Protein AF-A0A0X8DA43-F1 (afdb_monomer_lite)

Sequence (130 aa):
MEVRLPYKIVRLETQPTYCTQGNTQLDFRLTLDGWVEGLLFYWVPDGTPPSEALEEETLYLERPFAGPEVRGFLTVSPEGRVLGAGTQGIEVRPDRRLWVRGVRGGVLGPYVGAVNVVRPDSTSFCDPSW

pLDDT: mean 82.34, std 15.02, range [30.55, 96.06]

Secondary structure (DSSP, 8-state):
-----SEEEEEEEE-SEEESSS-EEEEEEEEEEEEESEEEEEEEETTS-TTS--GGGEEEE-S-EESSEEEEEEEE-TTS-B-TTTT------SSEEEEEEEEETTEE---EEBSSPBEEE-STT-----

Foldseek 3Di:
DDDPDQKDFDAKAWPQEAELVFKAFTKMKIAMGAKFQWKKKFKAAVVDDSVPGDPLRIAIGGHMDGDRMDIGTFIAGSQRWRCYPDGRIHDHHFFIKMWMWGHHPNDTHDIHIHPHTYGYDHDPCRHDDD

Radius of gyration: 14.26 Å; chains: 1; bounding box: 29×24×51 Å

Organism: NCBI:txid456163

Structure (mmCIF, N/CA/C/O backbone):
data_AF-A0A0X8DA43-F1
#
_entry.id   AF-A0A0X8DA43-F1
#
loop_
_atom_site.group_PDB
_atom_site.id
_atom_site.type_symbol
_atom_site.label_atom_id
_atom_site.label_alt_id
_atom_site.label_comp_id
_atom_site.label_asym_id
_atom_site.label_entity_id
_atom_site.label_seq_id
_atom_site.pdbx_PDB_ins_code
_atom_site.Cartn_x
_atom_site.Cartn_y
_atom_site.Cartn_z
_atom_site.occupancy
_atom_site.B_iso_or_equiv
_atom_site.auth_seq_id
_atom_site.auth_comp_id
_atom_site.auth_asym_id
_atom_site.auth_atom_id
_atom_site.pdbx_PDB_model_num
ATOM 1 N N . MET A 1 1 ? -2.891 -0.516 -27.102 1.00 42.81 1 MET A N 1
ATOM 2 C CA . MET A 1 1 ? -1.525 -1.075 -27.187 1.00 42.81 1 MET A CA 1
ATOM 3 C C . MET A 1 1 ? -1.097 -1.410 -25.772 1.00 42.81 1 MET A C 1
ATOM 5 O O . MET A 1 1 ? -1.150 -0.517 -24.939 1.00 42.81 1 MET A O 1
ATOM 9 N N . GLU A 1 2 ? -0.767 -2.665 -25.468 1.00 51.53 2 GLU A N 1
ATOM 10 C CA . GLU A 1 2 ? -0.303 -3.027 -24.122 1.00 51.53 2 GLU A CA 1
ATOM 11 C C . GLU A 1 2 ? 1.130 -2.535 -23.907 1.00 51.53 2 GLU A C 1
ATOM 13 O O . GLU A 1 2 ? 2.032 -2.880 -24.673 1.00 51.53 2 GLU A O 1
ATOM 18 N N . VAL A 1 3 ? 1.356 -1.751 -22.852 1.00 60.94 3 VAL A N 1
ATOM 19 C CA . VAL A 1 3 ? 2.711 -1.395 -22.421 1.00 60.94 3 VAL A CA 1
ATOM 20 C C . VAL A 1 3 ? 3.284 -2.589 -21.662 1.00 60.94 3 VAL A C 1
ATOM 22 O O . VAL A 1 3 ? 2.983 -2.797 -20.488 1.00 60.94 3 VAL A O 1
ATOM 25 N N . ARG A 1 4 ? 4.109 -3.398 -22.338 1.00 70.00 4 ARG A N 1
ATOM 26 C CA . ARG A 1 4 ? 4.882 -4.465 -21.687 1.00 70.00 4 ARG A CA 1
ATOM 27 C C . ARG A 1 4 ? 5.953 -3.844 -20.796 1.00 70.00 4 ARG A C 1
ATOM 29 O O . ARG A 1 4 ? 7.022 -3.466 -21.269 1.00 70.00 4 ARG A O 1
ATOM 36 N N . LEU A 1 5 ? 5.647 -3.732 -19.509 1.00 80.56 5 LEU A N 1
ATOM 37 C CA . LEU A 1 5 ? 6.585 -3.228 -18.516 1.00 80.56 5 LEU A CA 1
ATOM 38 C C . LEU A 1 5 ? 7.714 -4.247 -18.269 1.00 80.56 5 LEU A C 1
ATOM 40 O O . LEU A 1 5 ? 7.446 -5.445 -18.185 1.00 80.56 5 LEU A O 1
ATOM 44 N N . PRO A 1 6 ? 8.974 -3.799 -18.117 1.00 86.81 6 PRO A N 1
ATOM 45 C CA . PRO A 1 6 ? 10.136 -4.660 -17.863 1.00 86.81 6 PRO A CA 1
ATOM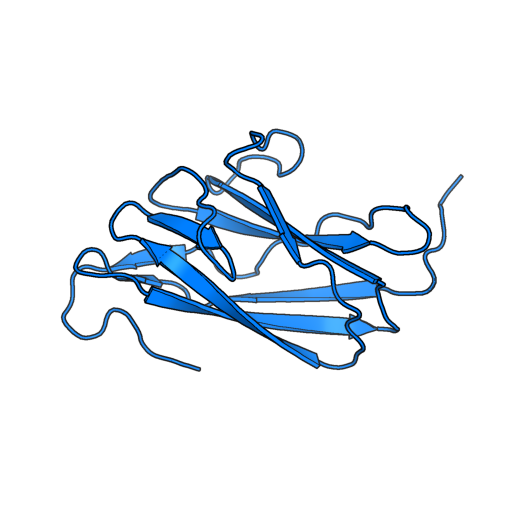 46 C C . PRO A 1 6 ? 10.248 -5.109 -16.389 1.00 86.81 6 PRO A C 1
ATOM 48 O O . PRO A 1 6 ? 11.352 -5.238 -15.851 1.00 86.81 6 PRO A O 1
ATOM 51 N N . TYR A 1 7 ? 9.106 -5.267 -15.720 1.00 91.81 7 TYR A N 1
ATOM 52 C CA . TYR A 1 7 ? 8.941 -5.758 -14.354 1.00 91.81 7 TYR A CA 1
ATOM 53 C C . TYR A 1 7 ? 7.496 -6.249 -14.170 1.00 91.81 7 TYR A C 1
ATOM 55 O O . TYR A 1 7 ? 6.596 -5.836 -14.907 1.00 91.81 7 TYR A O 1
ATOM 63 N N . LYS A 1 8 ? 7.249 -7.078 -13.154 1.00 93.38 8 LYS A N 1
ATOM 64 C CA . LYS A 1 8 ? 5.897 -7.485 -12.755 1.00 93.38 8 LYS A CA 1
ATOM 65 C C . LYS A 1 8 ? 5.805 -7.624 -11.242 1.00 93.38 8 LYS A C 1
ATOM 67 O O . LYS A 1 8 ? 6.469 -8.469 -10.655 1.00 93.38 8 LYS A O 1
ATOM 72 N N . ILE A 1 9 ? 4.918 -6.857 -10.613 1.00 93.44 9 ILE A N 1
ATOM 73 C CA . ILE A 1 9 ? 4.467 -7.181 -9.257 1.00 93.44 9 ILE A CA 1
ATOM 74 C C . ILE A 1 9 ? 3.524 -8.385 -9.377 1.00 93.44 9 ILE A C 1
ATOM 76 O O . ILE A 1 9 ? 2.546 -8.345 -10.122 1.00 93.44 9 ILE A O 1
ATOM 80 N N . VAL A 1 10 ? 3.860 -9.479 -8.697 1.00 93.38 10 VAL A N 1
ATOM 81 C CA . VAL A 1 10 ? 3.133 -10.756 -8.766 1.00 93.38 10 VAL A CA 1
ATOM 82 C C . VAL A 1 10 ? 2.140 -10.888 -7.613 1.00 93.38 10 VAL A C 1
ATOM 84 O O . VAL A 1 10 ? 1.071 -11.467 -7.794 1.00 93.38 10 VAL A O 1
ATOM 87 N N . ARG A 1 11 ? 2.495 -10.372 -6.430 1.00 93.62 11 ARG A N 1
ATOM 88 C CA . ARG A 1 11 ? 1.739 -10.547 -5.184 1.00 93.62 11 ARG A CA 1
ATOM 89 C C . ARG A 1 11 ? 2.126 -9.476 -4.164 1.00 93.62 11 ARG A C 1
ATOM 91 O O . ARG A 1 11 ? 3.292 -9.093 -4.102 1.00 93.62 11 ARG A O 1
ATOM 98 N N . LEU A 1 12 ? 1.156 -9.046 -3.361 1.00 92.75 12 LEU A N 1
ATOM 99 C CA . LEU A 1 12 ? 1.342 -8.230 -2.162 1.00 92.75 12 LEU A CA 1
ATOM 100 C C . LEU A 1 12 ? 0.650 -8.934 -0.985 1.00 92.75 12 LEU A C 1
ATOM 102 O O . LEU A 1 12 ? -0.456 -9.458 -1.126 1.00 92.75 12 LEU A O 1
ATOM 106 N N . GLU A 1 13 ? 1.295 -8.940 0.171 1.00 90.62 13 GLU A N 1
ATOM 107 C CA . GLU A 1 13 ? 0.763 -9.400 1.455 1.00 90.62 13 GLU A CA 1
ATOM 108 C C . GLU A 1 13 ? 1.045 -8.344 2.522 1.00 90.62 13 GLU A C 1
ATOM 110 O O . GLU A 1 13 ? 2.050 -7.636 2.432 1.00 90.62 13 GLU A O 1
ATOM 115 N N . THR A 1 14 ? 0.187 -8.277 3.537 1.00 87.62 14 THR A N 1
ATOM 116 C CA . THR A 1 14 ? 0.371 -7.444 4.734 1.00 87.62 14 THR A CA 1
ATOM 117 C C . THR A 1 14 ? -0.104 -8.198 5.968 1.00 87.62 14 THR A C 1
ATOM 119 O O . THR A 1 14 ? -0.904 -9.131 5.843 1.00 87.62 14 THR A O 1
ATOM 122 N N . GLN A 1 15 ? 0.282 -7.744 7.161 1.00 84.19 15 GLN A N 1
ATOM 123 C CA . GLN A 1 15 ? -0.419 -8.132 8.391 1.00 84.19 15 GLN A CA 1
ATOM 124 C C . GLN A 1 15 ? -1.954 -7.936 8.233 1.00 84.19 15 GLN A C 1
ATOM 126 O O . GLN A 1 15 ? -2.394 -7.039 7.502 1.00 84.19 15 GLN A O 1
ATOM 131 N N . PRO A 1 16 ? -2.796 -8.772 8.873 1.00 86.38 16 PRO A N 1
ATOM 132 C CA . PRO A 1 16 ? -4.258 -8.669 8.798 1.00 86.38 16 PRO A CA 1
ATOM 133 C C . PRO A 1 16 ? -4.855 -7.627 9.761 1.00 86.38 16 PRO A C 1
ATOM 135 O O . PRO A 1 16 ? -6.064 -7.395 9.738 1.00 86.38 16 PRO A O 1
ATOM 138 N N . THR A 1 17 ? -4.039 -7.030 10.631 1.00 87.12 17 THR A N 1
ATOM 139 C CA . THR A 1 17 ? -4.470 -6.186 11.752 1.00 87.12 17 THR A CA 1
ATOM 140 C C . THR A 1 17 ? -3.587 -4.950 11.916 1.00 87.12 17 THR A C 1
ATOM 142 O O . THR A 1 17 ? -2.462 -4.927 11.427 1.00 87.12 17 THR A O 1
ATOM 145 N N . TYR A 1 18 ? -4.097 -3.936 12.616 1.00 86.44 18 TYR A N 1
ATOM 146 C CA . TYR A 1 18 ? -3.320 -2.826 13.174 1.00 86.44 18 TYR A CA 1
ATOM 147 C C . TYR A 1 18 ? -3.870 -2.438 14.556 1.00 86.44 18 TYR A C 1
ATOM 149 O O . TYR A 1 18 ? -5.065 -2.592 14.815 1.00 86.44 18 TYR A O 1
ATOM 157 N N . CYS A 1 19 ? -3.025 -1.915 15.443 1.00 87.56 19 CYS A N 1
ATOM 158 C CA . CYS A 1 19 ? -3.414 -1.510 16.791 1.00 87.56 19 CYS A CA 1
ATOM 159 C C . CYS A 1 19 ? -4.345 -0.295 16.821 1.00 87.56 19 CYS A C 1
ATOM 161 O O . CYS A 1 19 ? -4.035 0.747 16.257 1.00 87.56 19 CYS A O 1
ATOM 163 N N . THR A 1 20 ? -5.410 -0.358 17.626 1.00 87.06 20 THR A N 1
ATOM 164 C CA . THR A 1 20 ? -6.206 0.826 18.013 1.00 87.06 20 THR A CA 1
ATOM 165 C C . THR A 1 20 ? -5.696 1.515 19.287 1.00 87.06 20 THR A C 1
ATOM 167 O O . THR A 1 20 ? -6.360 2.414 19.798 1.00 87.06 20 THR A O 1
ATOM 170 N N . GLN A 1 21 ? -4.571 1.067 19.857 1.00 85.44 21 GLN A N 1
ATOM 171 C CA . GLN A 1 21 ? -3.993 1.606 21.103 1.00 85.44 21 GLN A CA 1
ATOM 172 C C . GLN A 1 21 ? -2.699 2.416 20.894 1.00 85.44 21 GLN A C 1
ATOM 174 O O . GLN A 1 21 ? -2.252 3.115 21.800 1.00 85.44 21 GLN A O 1
ATOM 179 N N . GLY A 1 22 ? -2.089 2.329 19.712 1.00 82.69 22 GLY A N 1
ATOM 180 C CA . GLY A 1 22 ? -0.831 2.984 19.358 1.00 82.69 22 GLY A CA 1
ATOM 181 C C . GLY A 1 22 ? -0.539 2.807 17.869 1.00 82.69 22 GLY A C 1
ATOM 182 O O . GLY A 1 22 ? -1.316 2.164 17.168 1.00 82.69 22 GLY A O 1
ATOM 183 N N . ASN A 1 23 ? 0.564 3.376 17.382 1.00 84.56 23 ASN A N 1
ATOM 184 C CA . ASN A 1 23 ? 0.973 3.161 15.994 1.00 84.56 23 ASN A CA 1
ATOM 185 C C . ASN A 1 23 ? 1.494 1.726 15.801 1.00 84.56 23 ASN A C 1
ATOM 187 O O . ASN A 1 23 ? 2.299 1.270 16.610 1.00 84.56 23 ASN A O 1
ATOM 191 N N . THR A 1 24 ? 1.108 1.077 14.703 1.00 83.25 24 THR A N 1
ATOM 192 C CA . THR A 1 24 ? 1.607 -0.239 14.269 1.00 83.25 24 THR A CA 1
ATOM 193 C C . THR A 1 24 ? 2.613 -0.105 13.131 1.00 83.25 24 THR A C 1
ATOM 195 O O . THR A 1 24 ? 2.456 0.758 12.262 1.00 83.25 24 THR A O 1
ATOM 198 N N . GLN A 1 25 ? 3.621 -0.977 13.090 1.00 84.06 25 GLN A N 1
ATOM 199 C CA . GLN A 1 25 ? 4.426 -1.188 11.884 1.00 84.06 25 GLN A CA 1
ATOM 200 C C . GLN A 1 25 ? 3.761 -2.263 11.020 1.00 84.06 25 GLN A C 1
ATOM 202 O O . GLN A 1 25 ? 4.002 -3.449 11.196 1.00 84.06 25 GLN A O 1
ATOM 207 N N . LEU A 1 26 ? 2.909 -1.842 10.077 1.00 84.69 26 LEU A N 1
ATOM 208 C CA . LEU A 1 26 ? 2.211 -2.750 9.170 1.00 84.69 26 LEU A CA 1
ATOM 209 C C . LEU A 1 26 ? 3.211 -3.346 8.173 1.00 84.69 26 LEU A C 1
ATOM 211 O O . LEU A 1 26 ? 3.460 -2.762 7.113 1.00 84.69 26 LEU A O 1
ATOM 215 N N . ASP A 1 27 ? 3.787 -4.497 8.517 1.00 84.38 27 ASP A N 1
ATOM 216 C CA . ASP A 1 27 ? 4.696 -5.228 7.636 1.00 84.38 27 ASP A CA 1
ATOM 217 C C . ASP A 1 27 ? 4.011 -5.580 6.312 1.00 84.38 27 ASP A C 1
ATOM 219 O O . ASP A 1 27 ? 2.859 -6.029 6.275 1.00 84.38 27 ASP A O 1
ATOM 223 N N . PHE A 1 28 ? 4.756 -5.424 5.217 1.00 86.12 28 PHE A N 1
ATOM 224 C CA . PHE A 1 28 ? 4.364 -5.858 3.885 1.00 86.12 28 PHE A CA 1
ATOM 225 C C . PHE A 1 28 ? 5.433 -6.739 3.231 1.00 86.12 28 PHE A C 1
ATOM 227 O O . PHE A 1 28 ? 6.643 -6.535 3.376 1.00 86.12 28 PHE A O 1
ATOM 234 N N . ARG A 1 29 ? 4.964 -7.695 2.426 1.00 88.38 29 ARG A N 1
ATOM 235 C CA . ARG A 1 29 ? 5.785 -8.540 1.553 1.00 88.38 29 ARG A CA 1
ATOM 236 C C . ARG A 1 29 ? 5.288 -8.432 0.118 1.00 88.38 29 ARG A C 1
ATOM 238 O O . ARG A 1 29 ? 4.123 -8.690 -0.172 1.00 88.38 29 ARG A O 1
ATOM 245 N N . LEU A 1 30 ? 6.195 -8.087 -0.787 1.00 88.69 30 LEU A N 1
ATOM 246 C CA . LEU A 1 30 ? 5.935 -7.866 -2.203 1.00 88.69 30 LEU A CA 1
ATOM 247 C C . LEU A 1 30 ? 6.760 -8.849 -3.042 1.00 88.69 30 LEU A C 1
ATOM 249 O O . LEU A 1 30 ? 7.989 -8.815 -3.008 1.00 88.69 30 LEU A O 1
ATOM 253 N N . THR A 1 31 ? 6.101 -9.696 -3.833 1.00 94.19 31 THR A N 1
ATOM 254 C CA . THR A 1 31 ? 6.780 -10.513 -4.850 1.00 94.19 31 THR A CA 1
ATOM 255 C C . THR A 1 31 ? 6.916 -9.697 -6.131 1.00 94.19 31 THR A C 1
ATOM 257 O O . THR A 1 31 ? 5.909 -9.322 -6.740 1.00 94.19 31 THR A O 1
ATOM 260 N N . LEU A 1 32 ? 8.154 -9.433 -6.546 1.00 91.88 32 LEU A N 1
ATOM 261 C CA . LEU A 1 32 ? 8.502 -8.582 -7.683 1.00 91.88 32 LEU A CA 1
ATOM 262 C C . LEU A 1 32 ? 9.405 -9.356 -8.648 1.00 91.88 32 LEU A C 1
ATOM 264 O O . LEU A 1 32 ? 10.456 -9.842 -8.258 1.00 91.88 32 LEU A O 1
ATOM 268 N N . ASP A 1 33 ? 9.015 -9.432 -9.914 1.00 95.12 33 ASP A N 1
ATOM 269 C CA . ASP A 1 33 ? 9.893 -9.810 -11.021 1.00 95.12 33 ASP A CA 1
ATOM 270 C C . ASP A 1 33 ? 10.490 -8.536 -11.645 1.00 95.12 33 ASP A C 1
ATOM 272 O O . ASP A 1 33 ? 9.777 -7.550 -11.857 1.00 95.12 33 ASP A O 1
ATOM 276 N N . GLY A 1 34 ? 11.794 -8.534 -11.922 1.00 93.62 34 GLY A N 1
ATOM 277 C CA . GLY A 1 34 ? 12.545 -7.353 -12.353 1.00 93.62 34 GLY A CA 1
ATOM 278 C C . GLY A 1 34 ? 12.810 -6.331 -11.234 1.00 93.62 34 GLY A C 1
ATOM 279 O O . GLY A 1 34 ? 13.115 -6.687 -10.095 1.00 93.62 34 GLY A O 1
ATOM 280 N N . TRP A 1 35 ? 12.753 -5.041 -11.580 1.00 93.69 35 TRP A N 1
ATOM 281 C CA . TRP A 1 35 ? 13.009 -3.919 -10.666 1.00 93.69 35 TRP A CA 1
ATOM 282 C C . TRP A 1 35 ? 12.174 -2.677 -11.025 1.00 93.69 35 TRP A C 1
ATOM 284 O O . TRP A 1 35 ? 11.707 -2.548 -12.163 1.00 93.69 35 TRP A O 1
ATOM 294 N N . VAL A 1 36 ? 11.997 -1.770 -10.062 1.00 93.94 36 VAL A N 1
ATOM 295 C CA . VAL A 1 36 ? 11.240 -0.506 -10.162 1.00 93.94 36 VAL A CA 1
ATOM 296 C C . VAL A 1 36 ? 12.018 0.648 -9.522 1.00 93.94 36 VAL A C 1
ATOM 298 O O . VAL A 1 36 ? 12.833 0.425 -8.630 1.00 93.94 36 VAL A O 1
ATOM 301 N N . GLU A 1 37 ? 11.766 1.876 -9.971 1.00 94.31 37 GLU A N 1
ATOM 302 C CA . GLU A 1 37 ? 12.385 3.123 -9.480 1.00 94.31 37 GLU A CA 1
ATOM 303 C C . GLU A 1 37 ? 11.723 3.649 -8.197 1.00 94.31 37 GLU A C 1
ATOM 305 O O . GLU A 1 37 ? 12.333 4.419 -7.460 1.00 94.31 37 GLU A O 1
ATOM 310 N N . GLY A 1 38 ? 10.495 3.201 -7.925 1.00 92.56 38 GLY A N 1
ATOM 311 C CA . GLY A 1 38 ? 9.730 3.503 -6.722 1.00 92.56 38 GLY A CA 1
ATOM 312 C C . GLY A 1 38 ? 8.455 2.664 -6.634 1.00 92.56 38 GLY A C 1
ATOM 313 O O . GLY A 1 38 ? 8.092 1.949 -7.578 1.00 92.56 38 GLY A O 1
ATOM 314 N N . LEU A 1 39 ? 7.769 2.754 -5.494 1.00 91.75 39 LEU A N 1
ATOM 315 C CA . LEU A 1 39 ? 6.479 2.101 -5.243 1.00 91.75 39 LEU A CA 1
ATOM 316 C C . LEU A 1 39 ? 5.447 3.152 -4.833 1.00 91.75 39 LEU A C 1
ATOM 318 O O . LEU A 1 39 ? 5.670 3.887 -3.875 1.00 91.75 39 LEU A O 1
ATOM 322 N N . LEU A 1 40 ? 4.318 3.209 -5.540 1.00 94.12 40 LEU A N 1
ATOM 323 C CA . LEU A 1 40 ? 3.172 4.041 -5.175 1.00 94.12 40 LEU A CA 1
ATOM 324 C C . LEU A 1 40 ? 2.111 3.155 -4.521 1.00 94.12 40 LEU A C 1
ATOM 326 O O . LEU A 1 40 ? 1.530 2.285 -5.175 1.00 94.12 40 LEU A O 1
ATOM 330 N N . PHE A 1 41 ? 1.902 3.361 -3.226 1.00 91.94 41 PHE A N 1
ATOM 331 C CA . PHE A 1 41 ? 0.903 2.675 -2.421 1.00 91.94 41 PHE A CA 1
ATOM 332 C C . PHE A 1 41 ? -0.410 3.455 -2.386 1.00 91.94 41 PHE A C 1
ATOM 334 O O . PHE A 1 41 ? -0.416 4.684 -2.437 1.00 91.94 41 PHE A O 1
ATOM 341 N N . TYR A 1 42 ? -1.506 2.712 -2.263 1.00 92.75 42 TYR A N 1
ATOM 342 C CA . TYR A 1 42 ? -2.868 3.220 -2.134 1.00 92.75 42 TYR A CA 1
ATOM 343 C C . TYR A 1 42 ? -3.535 2.495 -0.968 1.00 92.75 42 TYR A C 1
ATOM 345 O O . TYR A 1 42 ? -3.497 1.264 -0.903 1.00 92.75 42 TYR A O 1
ATOM 353 N N . TRP A 1 43 ? -4.150 3.229 -0.054 1.00 90.00 43 TRP A N 1
ATOM 354 C CA . TRP A 1 43 ? -4.770 2.685 1.149 1.00 90.00 43 TRP A CA 1
ATOM 355 C C . TRP A 1 43 ? -6.248 3.047 1.144 1.00 90.00 43 TRP A C 1
ATOM 357 O O . TRP A 1 43 ? -6.637 4.066 1.698 1.00 90.00 43 TRP A O 1
ATOM 367 N N . VAL A 1 44 ? -7.072 2.226 0.494 1.00 89.44 44 VAL A N 1
ATOM 368 C CA . VAL A 1 44 ? -8.504 2.493 0.254 1.00 89.44 44 VAL A CA 1
ATOM 369 C C . VAL A 1 44 ? -9.388 1.508 1.028 1.00 89.44 44 VAL A C 1
ATOM 371 O O . VAL A 1 44 ? -8.897 0.439 1.415 1.00 89.44 44 VAL A O 1
ATOM 374 N N . PRO A 1 45 ? -10.668 1.829 1.308 1.00 89.12 45 PRO A N 1
ATOM 375 C CA . PRO A 1 45 ? -11.602 0.876 1.917 1.00 89.12 45 PRO A CA 1
ATOM 376 C C . PRO A 1 45 ? -11.677 -0.431 1.118 1.00 89.12 45 PRO A C 1
ATOM 378 O O . PRO A 1 45 ? -11.529 -0.418 -0.107 1.00 89.12 45 PRO A O 1
ATOM 381 N N . ASP A 1 46 ? -11.916 -1.567 1.777 1.00 88.50 46 ASP A N 1
ATOM 382 C CA . ASP A 1 46 ? -12.095 -2.813 1.028 1.00 88.50 46 ASP A CA 1
ATOM 383 C C . ASP A 1 46 ? -13.341 -2.735 0.126 1.00 88.50 46 ASP A C 1
ATOM 385 O O . ASP A 1 46 ? -14.410 -2.288 0.540 1.00 88.50 46 ASP A O 1
ATOM 389 N N . GLY A 1 47 ? -13.180 -3.135 -1.135 1.00 88.94 47 GLY A N 1
ATOM 390 C CA . GLY A 1 47 ? -14.174 -2.938 -2.195 1.00 88.94 47 GLY A CA 1
ATOM 391 C C . GLY A 1 47 ? -14.073 -1.612 -2.967 1.00 88.94 47 GLY A C 1
ATOM 392 O O . GLY A 1 47 ? -14.595 -1.549 -4.079 1.00 88.94 47 GLY A O 1
ATOM 393 N N . THR A 1 48 ? -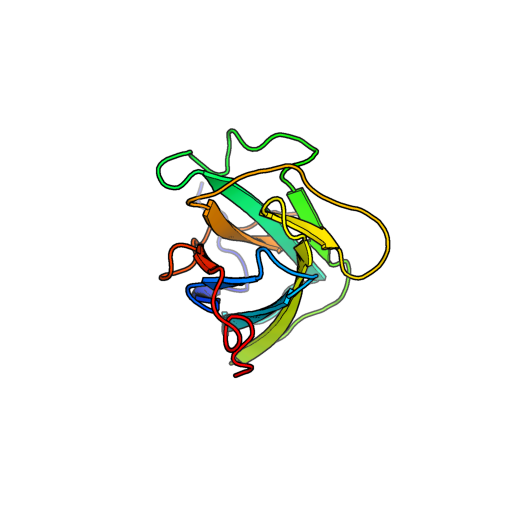13.371 -0.587 -2.466 1.00 91.00 48 THR A N 1
ATOM 394 C CA . THR A 1 48 ? -13.114 0.651 -3.228 1.00 91.00 48 THR A CA 1
ATOM 395 C C . THR A 1 48 ? -12.016 0.424 -4.281 1.00 91.00 48 THR A C 1
ATOM 397 O O . THR A 1 48 ? -10.958 -0.124 -3.953 1.00 91.00 48 THR A O 1
ATOM 400 N N . PRO A 1 49 ? -12.204 0.848 -5.547 1.00 93.56 49 PRO A N 1
ATOM 401 C CA . PRO A 1 49 ? -11.147 0.810 -6.552 1.00 93.56 49 PRO A CA 1
ATOM 402 C C . PRO A 1 49 ? -9.975 1.737 -6.180 1.00 93.56 49 PRO A C 1
ATOM 404 O O . PRO A 1 49 ? -10.195 2.909 -5.889 1.00 93.56 49 PRO A O 1
ATOM 407 N N . PRO A 1 50 ? -8.706 1.300 -6.280 1.00 92.75 50 PRO A N 1
ATOM 408 C CA . PRO A 1 50 ? -7.546 2.151 -5.975 1.00 92.75 50 PRO A CA 1
ATOM 409 C C . PRO A 1 50 ? -7.329 3.294 -6.988 1.00 92.75 50 PRO A C 1
ATOM 411 O O . PRO A 1 50 ? -6.436 4.114 -6.809 1.00 92.75 50 PRO A O 1
ATOM 414 N N . SER A 1 51 ? -8.135 3.364 -8.052 1.00 94.19 51 SER A N 1
ATOM 415 C CA . SER A 1 51 ? -8.243 4.519 -8.953 1.00 94.19 51 SER A CA 1
ATOM 416 C C . SER A 1 51 ? -9.133 5.649 -8.423 1.00 94.19 51 SER A C 1
ATOM 418 O O . SER A 1 51 ? -9.135 6.722 -9.015 1.00 94.19 51 SER A O 1
ATOM 420 N N . GLU A 1 52 ? -9.897 5.400 -7.358 1.00 93.75 52 GLU A N 1
ATOM 421 C CA . GLU A 1 52 ? -10.767 6.371 -6.675 1.00 93.75 52 GLU A CA 1
ATOM 422 C C . GLU A 1 52 ? -10.146 6.876 -5.360 1.00 93.75 52 GLU A C 1
ATOM 424 O O . GLU A 1 52 ? -10.779 7.638 -4.635 1.00 93.75 52 GLU A O 1
ATOM 429 N N . ALA A 1 53 ? -8.910 6.457 -5.062 1.00 89.38 53 ALA A N 1
ATOM 430 C CA . ALA A 1 53 ? -8.153 6.904 -3.900 1.00 89.38 53 ALA A CA 1
ATOM 431 C C . ALA A 1 53 ? -7.963 8.426 -3.911 1.00 89.38 53 ALA A C 1
ATOM 433 O O . ALA A 1 53 ? -7.579 9.004 -4.934 1.00 89.38 53 ALA A O 1
ATOM 434 N N . LEU A 1 54 ? -8.183 9.052 -2.758 1.00 87.50 54 LEU A N 1
ATOM 435 C CA . LEU A 1 54 ? -7.887 10.469 -2.543 1.00 87.50 54 LEU A CA 1
ATOM 436 C C . LEU A 1 54 ? -6.365 10.713 -2.470 1.00 87.50 54 LEU A C 1
ATOM 438 O O . LEU A 1 54 ? -5.584 9.767 -2.355 1.00 87.50 54 LEU A O 1
ATOM 442 N N . GLU A 1 55 ? -5.916 11.971 -2.529 1.00 83.62 55 GLU A N 1
ATOM 443 C CA . GLU A 1 55 ? -4.479 12.292 -2.422 1.00 83.62 55 GLU A CA 1
ATOM 444 C C . GLU A 1 55 ? -3.939 11.831 -1.060 1.00 83.62 55 GLU A C 1
ATOM 446 O O . GLU A 1 55 ? -2.944 11.104 -0.988 1.00 83.62 55 GLU A O 1
ATOM 451 N N . GLU A 1 56 ? -4.702 12.115 -0.002 1.00 79.75 56 GLU A N 1
ATOM 452 C CA . GLU A 1 56 ? -4.524 11.616 1.358 1.00 79.75 56 GLU A CA 1
ATOM 453 C C . GLU A 1 56 ? -4.801 10.111 1.530 1.00 79.75 56 GLU A C 1
ATOM 455 O O . GLU A 1 56 ? -4.801 9.635 2.656 1.00 79.75 56 GLU A O 1
ATOM 460 N N . GLU A 1 57 ? -5.004 9.339 0.460 1.00 85.81 57 GLU A N 1
ATOM 461 C CA . GLU A 1 57 ? -5.024 7.867 0.478 1.00 85.81 57 GLU A CA 1
ATOM 462 C C . GLU A 1 57 ? -3.824 7.254 -0.276 1.00 85.81 57 GLU A C 1
ATOM 464 O O . GLU A 1 57 ? -3.757 6.030 -0.436 1.00 85.81 57 GLU A O 1
ATOM 469 N N . THR A 1 58 ? -2.845 8.068 -0.705 1.00 87.88 58 THR A N 1
ATOM 470 C CA . THR A 1 58 ? -1.668 7.623 -1.477 1.00 87.88 58 THR A CA 1
ATOM 471 C C . THR A 1 58 ? -0.317 7.954 -0.833 1.00 87.88 58 THR A C 1
ATOM 473 O O . THR A 1 58 ? -0.139 8.990 -0.200 1.00 87.88 58 THR A O 1
ATOM 476 N N . LEU A 1 59 ? 0.660 7.051 -0.987 1.00 87.12 59 LEU A N 1
ATOM 477 C CA . LEU A 1 59 ? 2.027 7.208 -0.472 1.00 87.12 59 LEU A CA 1
ATOM 478 C C . LEU A 1 59 ? 3.043 6.740 -1.512 1.00 87.12 59 LEU A C 1
ATOM 480 O O . LEU A 1 59 ? 3.055 5.567 -1.891 1.00 87.12 59 LEU A O 1
ATOM 484 N N . TYR A 1 60 ? 3.945 7.629 -1.925 1.00 89.19 60 TYR A N 1
ATOM 485 C CA . TYR A 1 60 ? 5.055 7.278 -2.809 1.00 89.19 60 TYR A CA 1
ATOM 486 C C . TYR A 1 60 ? 6.338 6.992 -2.019 1.00 89.19 60 TYR A C 1
ATOM 488 O O . TYR A 1 60 ? 6.799 7.826 -1.243 1.00 89.19 60 TYR A O 1
ATOM 496 N N . LEU A 1 61 ? 6.940 5.821 -2.242 1.00 86.88 61 LEU A N 1
ATOM 497 C CA . LEU A 1 61 ? 8.290 5.496 -1.786 1.00 86.88 61 LEU A CA 1
ATOM 498 C C . LEU A 1 61 ? 9.272 5.658 -2.952 1.00 86.88 61 LEU A C 1
ATOM 500 O O . LEU A 1 61 ? 9.455 4.741 -3.759 1.00 86.88 61 LEU A O 1
ATOM 504 N N . GLU A 1 62 ? 9.908 6.827 -3.022 1.00 87.81 62 GLU A N 1
ATOM 505 C CA . GLU A 1 62 ? 10.912 7.177 -4.032 1.00 87.81 62 GLU A CA 1
ATOM 506 C C . GLU A 1 62 ? 12.276 6.540 -3.721 1.00 87.81 62 GLU A C 1
ATOM 508 O O . GLU A 1 62 ? 13.172 7.157 -3.144 1.00 87.81 62 GLU A O 1
ATOM 513 N N . ARG A 1 63 ? 12.434 5.260 -4.072 1.00 85.12 63 ARG A N 1
ATOM 514 C CA . ARG A 1 63 ? 13.729 4.566 -4.076 1.00 85.12 63 ARG A CA 1
ATOM 515 C C . ARG A 1 63 ? 13.680 3.325 -4.973 1.00 85.12 63 ARG A C 1
ATOM 517 O O . ARG A 1 63 ? 12.620 2.707 -5.076 1.00 85.12 63 ARG A O 1
ATOM 524 N N . PRO A 1 64 ? 14.812 2.874 -5.542 1.00 88.62 64 PRO A N 1
ATOM 525 C CA . PRO A 1 64 ? 14.839 1.635 -6.305 1.00 88.62 64 PRO A CA 1
ATOM 526 C C . PRO A 1 64 ? 14.500 0.412 -5.438 1.00 88.62 64 PRO A C 1
ATOM 528 O O . PRO A 1 64 ? 14.989 0.263 -4.315 1.00 88.62 64 PRO A O 1
ATOM 531 N N . PHE A 1 65 ? 13.707 -0.502 -5.998 1.00 87.69 65 PHE A N 1
ATOM 532 C CA . PHE A 1 65 ? 13.393 -1.813 -5.425 1.00 87.69 65 PHE A CA 1
ATOM 533 C C . PHE A 1 65 ? 13.592 -2.907 -6.485 1.00 87.69 65 PHE A C 1
ATOM 535 O O . PHE A 1 65 ? 13.220 -2.724 -7.645 1.00 87.69 65 PHE A O 1
ATOM 542 N N . ALA A 1 66 ? 14.146 -4.055 -6.094 1.00 89.38 66 ALA A N 1
ATOM 543 C CA . ALA A 1 66 ? 14.429 -5.186 -6.981 1.00 89.38 66 ALA A CA 1
ATOM 544 C C . ALA A 1 66 ? 13.883 -6.501 -6.406 1.00 89.38 66 ALA A C 1
ATOM 546 O O . ALA A 1 66 ? 13.772 -6.650 -5.191 1.00 89.38 66 ALA A O 1
ATOM 547 N N . GLY A 1 67 ? 13.529 -7.434 -7.291 1.00 87.94 67 GLY A N 1
ATOM 548 C CA . GLY A 1 67 ? 13.046 -8.770 -6.944 1.00 87.94 67 GLY A CA 1
ATOM 549 C C . GLY A 1 67 ? 14.107 -9.722 -6.364 1.00 87.94 67 GLY A C 1
ATOM 550 O O . GLY A 1 67 ? 15.292 -9.385 -6.338 1.00 87.94 67 GLY A O 1
ATOM 551 N N . PRO A 1 68 ? 13.711 -10.944 -5.948 1.00 91.00 68 PRO A N 1
ATOM 552 C CA . PRO A 1 68 ? 12.371 -11.532 -6.099 1.00 91.00 68 PRO A CA 1
ATOM 553 C C . PRO A 1 68 ? 11.371 -11.147 -4.993 1.00 91.00 68 PRO A C 1
ATOM 555 O O . PRO A 1 68 ? 10.160 -11.194 -5.214 1.00 91.00 68 PRO A O 1
ATOM 558 N N . GLU A 1 69 ? 11.860 -10.768 -3.811 1.00 90.00 69 GLU A N 1
ATOM 559 C CA . GLU A 1 69 ? 11.053 -10.403 -2.642 1.00 90.00 69 GLU A CA 1
ATOM 560 C C . GLU A 1 69 ? 11.510 -9.046 -2.101 1.00 90.00 69 GLU A C 1
ATOM 562 O O . GLU A 1 69 ? 12.694 -8.831 -1.848 1.00 90.00 69 GLU A O 1
ATOM 567 N N . VAL A 1 70 ? 10.556 -8.140 -1.897 1.00 83.06 70 VAL A N 1
ATOM 568 C CA . VAL A 1 70 ? 10.760 -6.847 -1.241 1.00 83.06 70 VAL A CA 1
ATOM 569 C C . VAL A 1 70 ? 9.943 -6.834 0.046 1.00 83.06 70 VAL A C 1
ATOM 571 O O . VAL A 1 70 ? 8.748 -7.136 0.026 1.00 83.06 70 VAL A O 1
ATOM 574 N N . ARG A 1 71 ? 10.581 -6.458 1.156 1.00 85.19 71 ARG A N 1
ATOM 575 C CA . ARG A 1 71 ? 9.931 -6.234 2.453 1.00 85.19 71 ARG A CA 1
ATOM 576 C C . ARG A 1 71 ? 10.074 -4.785 2.900 1.00 85.19 71 ARG A C 1
ATOM 578 O O . ARG A 1 71 ? 11.002 -4.083 2.490 1.00 85.19 71 ARG A O 1
ATOM 585 N N . GLY A 1 72 ? 9.174 -4.382 3.780 1.00 82.62 72 GLY A N 1
ATOM 586 C CA . GLY A 1 72 ? 9.193 -3.130 4.521 1.00 82.62 72 GLY A CA 1
ATOM 587 C C . GLY A 1 72 ? 7.965 -3.066 5.420 1.00 82.62 72 GLY A C 1
ATOM 588 O O . GLY A 1 72 ? 7.181 -4.009 5.455 1.00 82.62 72 GLY A O 1
ATOM 589 N N . PHE A 1 73 ? 7.777 -1.942 6.098 1.00 81.88 73 PHE A N 1
ATOM 590 C CA . PHE A 1 73 ? 6.571 -1.658 6.868 1.00 81.88 73 PHE A CA 1
ATOM 591 C C . PHE A 1 73 ? 5.979 -0.315 6.442 1.00 81.88 73 PHE A C 1
ATOM 593 O O . PHE A 1 73 ? 6.677 0.548 5.902 1.00 81.88 73 PHE A O 1
ATOM 600 N N . LEU A 1 74 ? 4.692 -0.135 6.718 1.00 82.56 74 LEU A N 1
ATOM 601 C CA . LEU A 1 74 ? 4.015 1.155 6.690 1.00 82.56 74 LEU A CA 1
ATOM 602 C C . LEU A 1 74 ? 3.581 1.495 8.115 1.00 82.56 74 LEU A C 1
ATOM 604 O O . LEU A 1 74 ? 2.950 0.680 8.779 1.00 82.56 74 LEU A O 1
ATOM 608 N N . THR A 1 75 ? 3.907 2.689 8.604 1.00 83.56 75 THR A N 1
ATOM 609 C CA . THR A 1 75 ? 3.423 3.124 9.923 1.00 83.56 75 THR A CA 1
ATOM 610 C C . THR A 1 75 ? 1.911 3.339 9.839 1.00 83.56 75 THR A C 1
ATOM 612 O O . THR A 1 75 ? 1.482 4.131 9.008 1.00 83.56 75 THR A O 1
ATOM 615 N N . VAL A 1 76 ? 1.101 2.685 10.673 1.00 82.38 76 VAL A N 1
ATOM 616 C CA . VAL A 1 76 ? -0.364 2.868 10.728 1.00 82.38 76 VAL A CA 1
ATOM 617 C C . VAL A 1 76 ? -0.765 3.422 12.095 1.00 82.38 76 VAL A C 1
ATOM 619 O O . VAL A 1 76 ? -0.282 2.925 13.104 1.00 82.38 76 VAL A O 1
ATOM 622 N N . SER A 1 77 ? -1.617 4.448 12.153 1.00 83.50 77 SER A N 1
ATOM 623 C CA . SER A 1 77 ? -2.097 5.046 13.411 1.00 83.50 77 SER A CA 1
ATOM 624 C C . SER A 1 77 ? -3.291 4.294 14.032 1.00 83.50 77 SER A C 1
ATOM 626 O O . SER A 1 77 ? -3.948 3.522 13.327 1.00 83.50 77 SER A O 1
ATOM 628 N N . PRO A 1 78 ? -3.667 4.589 15.296 1.00 82.62 78 PRO A N 1
ATOM 629 C CA . PRO A 1 78 ? -4.884 4.069 15.933 1.00 82.62 78 PRO A CA 1
ATOM 630 C C . PRO A 1 78 ? -6.181 4.283 15.139 1.00 82.62 78 PRO A C 1
ATOM 632 O O . PRO A 1 78 ? -7.105 3.473 15.212 1.00 82.62 78 PRO A O 1
ATOM 635 N N . GLU A 1 79 ? -6.256 5.360 14.356 1.00 81.38 79 GLU A N 1
ATOM 636 C CA . GLU A 1 79 ? -7.399 5.703 13.504 1.00 81.38 79 GLU A CA 1
ATOM 637 C C . GLU A 1 79 ? -7.367 4.986 12.136 1.00 81.38 79 GLU A C 1
ATOM 639 O O . GLU A 1 79 ? -8.280 5.158 11.328 1.00 81.38 79 GLU A O 1
ATOM 644 N N . GLY A 1 80 ? -6.333 4.181 11.866 1.00 76.38 80 GLY A N 1
ATOM 645 C CA . GLY A 1 80 ? -6.108 3.484 10.596 1.00 76.38 80 GLY A CA 1
ATOM 646 C C . GLY A 1 80 ? -5.349 4.305 9.550 1.00 76.38 80 GLY A C 1
ATOM 647 O O . GLY A 1 80 ? -5.451 4.007 8.365 1.00 76.38 80 GLY A O 1
ATOM 648 N N . ARG A 1 81 ? -4.614 5.352 9.954 1.00 76.94 81 ARG A N 1
ATOM 649 C CA . ARG A 1 81 ? -3.920 6.295 9.052 1.00 76.94 81 ARG A CA 1
ATOM 650 C C . ARG A 1 81 ? -2.531 5.796 8.668 1.00 76.94 81 ARG A C 1
ATOM 652 O O . ARG A 1 81 ? -1.722 5.588 9.566 1.00 76.94 81 ARG A O 1
ATOM 659 N N . VAL A 1 82 ? -2.195 5.663 7.382 1.00 77.69 82 VAL A N 1
ATOM 660 C CA . VAL A 1 82 ? -0.822 5.300 6.965 1.00 77.69 82 VAL A CA 1
ATOM 661 C C . VAL A 1 82 ? 0.096 6.528 7.087 1.00 77.69 82 VAL A C 1
ATOM 663 O O . VAL A 1 82 ? 0.137 7.369 6.200 1.00 77.69 82 VAL A O 1
ATOM 666 N N . LEU A 1 83 ? 0.840 6.643 8.190 1.00 71.19 83 LEU A N 1
ATOM 667 C CA . LEU A 1 83 ? 1.693 7.781 8.578 1.00 71.19 83 LEU A CA 1
ATOM 668 C C . LEU A 1 83 ? 3.039 7.884 7.826 1.00 71.19 83 LEU A C 1
ATOM 670 O O . LEU A 1 83 ? 3.936 8.591 8.285 1.00 71.19 83 LEU A O 1
ATOM 674 N N . GLY A 1 84 ? 3.190 7.175 6.705 1.00 61.22 84 GLY A N 1
ATOM 675 C CA . GLY A 1 84 ? 4.356 7.271 5.826 1.00 61.22 84 GLY A CA 1
ATOM 676 C C . GLY A 1 84 ? 5.629 6.568 6.317 1.00 61.22 84 GLY A C 1
ATOM 677 O O . GLY A 1 84 ? 5.663 5.877 7.341 1.00 61.22 84 GLY A O 1
ATOM 678 N N . ALA A 1 85 ? 6.702 6.759 5.543 1.00 53.88 85 ALA A N 1
ATOM 679 C CA . ALA A 1 85 ? 8.077 6.359 5.860 1.00 53.88 85 ALA A CA 1
ATOM 680 C C . ALA A 1 85 ? 8.883 7.577 6.362 1.00 53.88 85 ALA A C 1
ATOM 682 O O . ALA A 1 85 ? 9.934 7.927 5.828 1.00 53.88 85 ALA A O 1
ATOM 683 N N . GLY A 1 86 ? 8.314 8.281 7.341 1.00 45.19 86 GLY A N 1
ATOM 684 C CA . GLY A 1 86 ? 8.581 9.697 7.612 1.00 45.19 86 GLY A CA 1
ATOM 685 C C . GLY A 1 86 ? 7.258 10.469 7.624 1.00 45.19 86 GLY A C 1
ATOM 686 O O . GLY A 1 86 ? 6.251 9.950 7.163 1.00 45.19 86 GLY A O 1
ATOM 687 N N . THR A 1 87 ? 7.245 11.678 8.189 1.00 31.73 87 THR A N 1
ATOM 688 C CA . THR A 1 87 ? 6.065 12.339 8.792 1.00 31.73 87 THR A CA 1
ATOM 689 C C . THR A 1 87 ? 4.991 12.880 7.824 1.00 31.73 87 THR A C 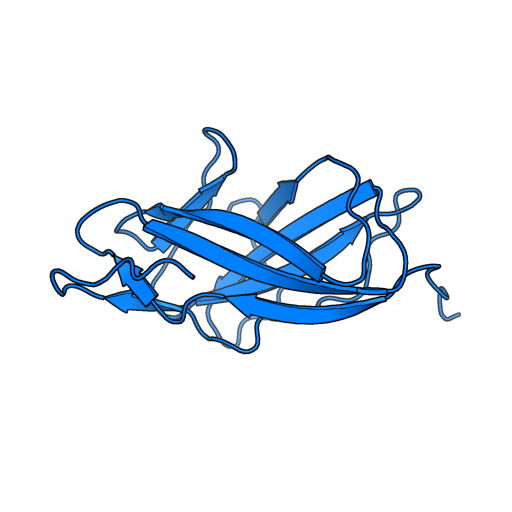1
ATOM 691 O O . THR A 1 87 ? 4.602 14.043 7.930 1.00 31.73 87 THR A O 1
ATOM 694 N N . GLN A 1 88 ? 4.493 12.073 6.886 1.00 34.78 88 GLN A N 1
ATOM 695 C CA . GLN A 1 88 ? 3.377 12.416 5.995 1.00 34.78 88 GLN A CA 1
ATOM 696 C C . GLN A 1 88 ? 2.342 11.290 6.006 1.00 34.78 88 GLN A C 1
ATOM 698 O O . GLN A 1 88 ? 2.662 10.151 5.677 1.00 34.78 88 GLN A O 1
ATOM 703 N N . GLY A 1 89 ? 1.120 11.614 6.443 1.00 37.44 89 GLY A N 1
ATOM 704 C CA . GLY A 1 89 ? 0.103 10.627 6.793 1.00 37.44 89 GLY A CA 1
ATOM 705 C C . GLY A 1 89 ? -1.181 10.690 5.972 1.00 37.44 89 GLY A C 1
ATOM 706 O O . GLY A 1 89 ? -1.680 11.766 5.662 1.00 37.44 89 GLY A O 1
ATOM 707 N N . ILE A 1 90 ? -1.701 9.500 5.691 1.00 37.44 90 ILE A N 1
ATOM 708 C CA . ILE A 1 90 ? -2.926 9.183 4.947 1.00 37.44 90 ILE A CA 1
ATOM 709 C C . ILE A 1 90 ? -4.152 9.112 5.870 1.00 37.44 90 ILE A C 1
ATOM 711 O O . ILE A 1 90 ? -4.036 8.585 6.970 1.00 37.44 90 ILE A O 1
ATOM 715 N N . GLU A 1 91 ? -5.342 9.511 5.420 1.00 30.55 91 GLU A N 1
ATOM 716 C CA . GLU A 1 91 ? -6.623 9.273 6.110 1.00 30.55 91 GLU A CA 1
ATOM 717 C C . GLU A 1 91 ? -7.582 8.434 5.242 1.00 30.55 91 GLU A C 1
ATOM 719 O O . GLU A 1 91 ? -7.677 8.652 4.048 1.00 30.55 91 GLU A O 1
ATOM 724 N N . VAL A 1 92 ? -8.355 7.456 5.732 1.00 39.25 92 VAL A N 1
ATOM 725 C CA . VAL A 1 92 ? -8.561 6.940 7.107 1.00 39.25 92 VAL A CA 1
ATOM 726 C C . VAL A 1 92 ? -8.384 5.392 7.069 1.00 39.25 92 VAL A C 1
ATOM 728 O O . VAL A 1 92 ? -7.430 4.981 6.426 1.00 39.25 92 VAL A O 1
ATOM 731 N N . 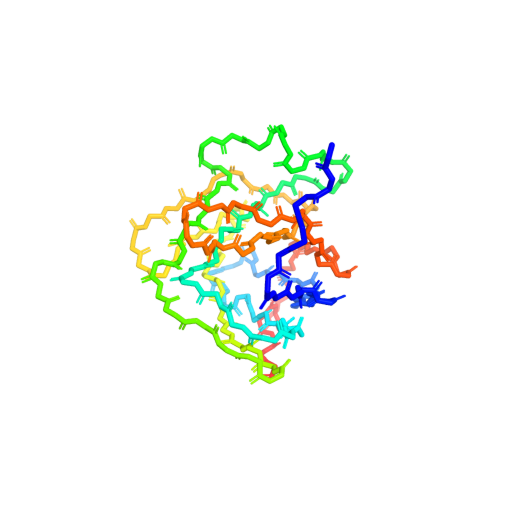ARG A 1 93 ? -9.145 4.402 7.591 1.00 45.50 93 ARG A N 1
ATOM 732 C CA . ARG A 1 93 ? -10.412 4.133 8.350 1.00 45.50 93 ARG A CA 1
ATOM 733 C C . ARG A 1 93 ? -10.338 2.625 8.778 1.00 45.50 93 ARG A C 1
ATOM 735 O O . ARG A 1 93 ? -9.327 2.000 8.460 1.00 45.50 93 ARG A O 1
ATOM 742 N N . PRO A 1 94 ? -11.350 1.972 9.400 1.00 55.81 94 PRO A N 1
ATOM 743 C CA . PRO A 1 94 ? -11.342 0.509 9.523 1.00 55.81 94 PRO A CA 1
ATOM 744 C C . PRO A 1 94 ? -11.701 -0.185 8.190 1.00 55.81 94 PRO A C 1
ATOM 746 O O . PRO A 1 94 ? -12.210 0.463 7.273 1.00 55.81 94 PRO A O 1
ATOM 749 N N . ASP A 1 95 ? -11.424 -1.495 8.108 1.00 76.69 95 ASP A N 1
ATOM 750 C CA . ASP A 1 95 ? -11.601 -2.378 6.936 1.00 76.69 95 ASP A CA 1
ATOM 751 C C . ASP A 1 95 ? -10.991 -1.808 5.637 1.00 76.69 95 ASP A C 1
ATOM 753 O O . ASP A 1 95 ? -11.678 -1.423 4.686 1.00 76.69 95 ASP A O 1
ATOM 757 N N . ARG A 1 96 ? -9.654 -1.753 5.611 1.00 81.06 96 ARG A N 1
ATOM 758 C CA . ARG A 1 96 ? -8.843 -1.178 4.525 1.00 81.06 96 ARG A CA 1
ATOM 759 C C . ARG A 1 96 ? -8.083 -2.261 3.755 1.00 81.06 96 ARG A C 1
ATOM 761 O O . ARG A 1 96 ? -7.689 -3.282 4.321 1.00 81.06 96 ARG A O 1
ATOM 768 N N . ARG A 1 97 ? -7.820 -2.025 2.467 1.00 89.31 97 ARG A N 1
ATOM 769 C CA . ARG A 1 97 ? -6.914 -2.847 1.649 1.00 89.31 97 ARG A CA 1
ATOM 770 C C . ARG A 1 97 ? -5.776 -1.986 1.112 1.00 89.31 97 ARG A C 1
ATOM 772 O O . ARG A 1 97 ? -6.007 -0.982 0.440 1.00 89.31 97 ARG A O 1
ATOM 779 N N . LEU A 1 98 ? -4.543 -2.417 1.372 1.00 90.50 98 LEU A N 1
ATOM 780 C CA . LEU A 1 98 ? -3.361 -1.846 0.736 1.00 90.50 98 LEU A CA 1
ATOM 781 C C . LEU A 1 98 ? -3.287 -2.310 -0.724 1.00 90.50 98 LEU A C 1
ATOM 783 O O . LEU A 1 98 ? -3.411 -3.500 -1.006 1.00 90.50 98 LEU A O 1
ATOM 787 N N . TRP A 1 99 ? -3.032 -1.393 -1.646 1.00 95.19 99 TRP A N 1
ATOM 788 C CA . TRP A 1 99 ? -2.657 -1.687 -3.027 1.00 95.19 99 TRP A CA 1
ATOM 789 C C . TRP A 1 99 ? -1.323 -1.024 -3.348 1.00 95.19 99 TRP A C 1
ATOM 791 O O . TRP A 1 99 ? -0.903 -0.080 -2.682 1.00 95.19 99 TRP A O 1
ATOM 801 N N . VAL A 1 100 ? -0.666 -1.498 -4.402 1.00 94.19 100 VAL A N 1
ATOM 802 C CA . VAL A 1 100 ? 0.616 -0.965 -4.864 1.00 94.19 100 VAL A CA 1
ATOM 803 C C . VAL A 1 100 ? 0.692 -0.931 -6.388 1.00 94.19 100 VAL A C 1
ATOM 805 O O . VAL A 1 100 ? 0.107 -1.768 -7.083 1.00 94.19 100 VAL A O 1
ATOM 808 N N . ARG A 1 101 ? 1.455 0.030 -6.908 1.00 96.06 101 ARG A N 1
ATOM 809 C CA . ARG A 1 101 ? 1.928 0.107 -8.294 1.00 96.06 101 ARG A CA 1
ATOM 810 C C . ARG A 1 101 ? 3.436 0.327 -8.280 1.00 9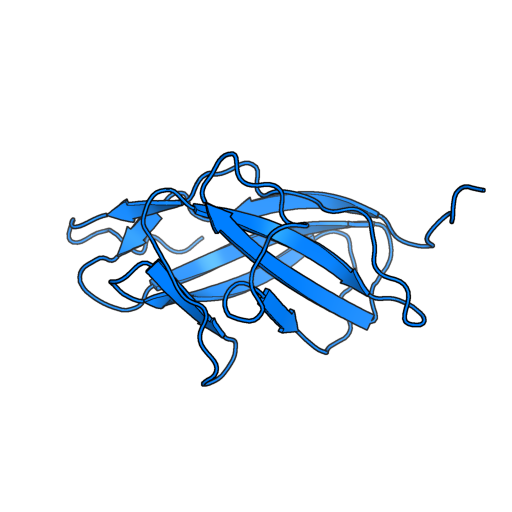6.06 101 ARG A C 1
ATOM 812 O O . ARG A 1 101 ? 3.947 1.077 -7.453 1.00 96.06 101 ARG A O 1
ATOM 819 N N . GLY A 1 102 ? 4.147 -0.283 -9.221 1.00 94.00 102 GLY A N 1
ATOM 820 C CA . GLY A 1 102 ? 5.531 0.100 -9.496 1.00 94.00 102 GLY A CA 1
ATOM 821 C C . GLY A 1 102 ? 5.597 1.395 -10.306 1.00 94.00 102 GLY A C 1
ATOM 822 O O . GLY A 1 102 ? 4.686 1.687 -11.085 1.00 94.00 102 GLY A O 1
ATOM 823 N N . VAL A 1 103 ? 6.693 2.135 -10.162 1.00 93.81 103 VAL A N 1
ATOM 824 C CA . VAL A 1 103 ? 7.080 3.243 -11.049 1.00 93.81 103 VAL A CA 1
ATOM 825 C C . VAL A 1 103 ? 8.348 2.843 -11.796 1.00 93.81 103 VAL A C 1
ATOM 827 O O . VAL A 1 103 ? 9.287 2.346 -11.173 1.00 93.81 103 VAL A O 1
ATOM 830 N N . ARG A 1 104 ? 8.395 3.021 -13.123 1.00 92.38 104 ARG A N 1
ATOM 831 C CA . ARG A 1 104 ? 9.639 2.879 -13.902 1.00 92.38 104 ARG A CA 1
ATOM 832 C C . ARG A 1 104 ? 9.591 3.675 -15.206 1.00 92.38 104 ARG A C 1
ATOM 834 O O . ARG A 1 104 ? 8.619 3.558 -15.949 1.00 92.38 104 ARG A O 1
ATOM 841 N N . GLY A 1 105 ? 10.613 4.479 -15.492 1.00 88.88 105 GLY A N 1
ATOM 842 C CA . GLY A 1 105 ? 10.643 5.419 -16.614 1.00 88.88 105 GLY A CA 1
ATOM 843 C C . GLY A 1 105 ? 9.502 6.442 -16.574 1.00 88.88 105 GLY A C 1
ATOM 844 O O . GLY A 1 105 ? 8.978 6.807 -17.623 1.00 88.88 105 GLY A O 1
ATOM 845 N N . GLY A 1 106 ? 9.035 6.815 -15.376 1.00 86.62 106 GLY A N 1
ATOM 846 C CA . GLY A 1 106 ? 7.824 7.626 -15.182 1.00 86.62 106 GLY A CA 1
ATOM 847 C C . GLY A 1 106 ? 6.494 6.906 -15.473 1.00 86.62 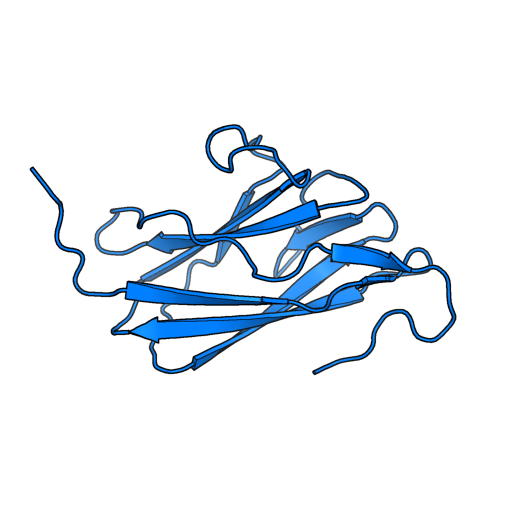106 GLY A C 1
ATOM 848 O O . GLY A 1 106 ? 5.436 7.520 -15.364 1.00 86.62 106 GLY A O 1
ATOM 849 N N . VAL A 1 107 ? 6.509 5.614 -15.826 1.00 89.81 107 VAL A N 1
ATOM 850 C CA . VAL A 1 107 ? 5.299 4.830 -16.121 1.00 89.81 107 VAL A CA 1
ATOM 851 C C . VAL A 1 107 ? 4.846 4.041 -14.891 1.00 89.81 107 VAL A C 1
ATOM 853 O O . VAL A 1 107 ? 5.614 3.280 -14.297 1.00 89.81 107 VAL A O 1
ATOM 856 N N . LEU A 1 108 ? 3.567 4.195 -14.539 1.00 93.06 108 LEU A N 1
ATOM 857 C CA . LEU A 1 108 ? 2.911 3.462 -13.456 1.00 93.06 108 LEU A CA 1
ATOM 858 C C . LEU A 1 108 ? 2.430 2.073 -13.902 1.00 93.06 108 LEU A C 1
ATOM 860 O O . LEU A 1 108 ? 1.792 1.924 -14.944 1.00 93.06 108 LEU A O 1
ATOM 864 N N . GLY A 1 109 ? 2.674 1.067 -13.062 1.00 93.25 109 GLY A N 1
ATOM 865 C CA . GLY A 1 109 ? 2.259 -0.321 -13.284 1.00 93.25 109 GLY A CA 1
ATOM 866 C C . GLY A 1 109 ? 0.750 -0.580 -13.209 1.00 93.25 109 GLY A C 1
ATOM 867 O O . GLY A 1 109 ? -0.034 0.344 -12.969 1.00 93.25 109 GLY A O 1
ATOM 868 N N . PRO A 1 110 ? 0.315 -1.843 -13.372 1.00 94.19 110 PRO A N 1
ATOM 869 C CA . PRO A 1 110 ? -1.014 -2.260 -12.934 1.00 94.19 110 PRO A CA 1
ATOM 870 C C . PRO A 1 110 ? -1.140 -2.118 -11.409 1.00 94.19 110 PRO A C 1
ATOM 872 O O . PRO A 1 110 ? -0.142 -2.195 -10.689 1.00 94.19 110 PRO A O 1
ATOM 875 N N . TYR A 1 111 ? -2.366 -1.940 -10.917 1.00 95.31 111 TYR A N 1
ATOM 876 C CA . TYR A 1 111 ? -2.659 -2.042 -9.487 1.00 95.31 111 TYR A CA 1
ATOM 877 C C . TYR A 1 111 ? -2.558 -3.503 -9.036 1.00 95.31 111 TYR A C 1
ATOM 879 O O . TYR A 1 111 ? -3.154 -4.382 -9.661 1.00 95.31 111 TYR A O 1
ATOM 887 N N . VAL A 1 112 ? -1.857 -3.759 -7.932 1.00 95.69 112 VAL A N 1
ATOM 888 C CA . VAL A 1 112 ? -1.859 -5.058 -7.247 1.00 95.69 112 VAL A CA 1
ATOM 889 C C . VAL A 1 112 ? -2.317 -4.853 -5.811 1.00 95.69 112 VAL A C 1
ATOM 891 O O . VAL A 1 112 ? -1.691 -4.112 -5.058 1.00 95.69 112 VAL A O 1
ATOM 894 N N . GLY A 1 113 ? -3.430 -5.485 -5.445 1.00 94.00 113 GLY A N 1
ATOM 895 C CA . GLY A 1 113 ? -3.967 -5.450 -4.088 1.00 94.00 113 GLY A CA 1
ATOM 896 C C . GLY A 1 113 ? -3.256 -6.445 -3.179 1.00 94.00 113 GLY A C 1
ATOM 897 O O . GLY A 1 113 ? -2.829 -7.513 -3.626 1.00 94.00 113 GLY A O 1
ATOM 898 N N . ALA A 1 114 ? -3.163 -6.112 -1.896 1.00 91.81 114 ALA A N 1
ATOM 899 C CA . ALA A 1 114 ? -2.804 -7.059 -0.859 1.00 91.81 114 ALA A CA 1
ATOM 900 C C . ALA A 1 114 ? -3.838 -8.190 -0.821 1.00 91.81 114 ALA A C 1
ATOM 902 O O . ALA A 1 114 ? -5.042 -7.955 -0.958 1.00 91.81 114 ALA A O 1
ATOM 903 N N . VAL A 1 115 ? -3.373 -9.423 -0.613 1.00 91.69 115 VAL A N 1
ATOM 904 C CA . VAL A 1 115 ? -4.252 -10.581 -0.369 1.00 91.69 115 VAL A CA 1
ATOM 905 C C . VAL A 1 115 ? -5.117 -10.333 0.874 1.00 91.69 115 VAL A C 1
ATOM 907 O O . VAL A 1 115 ? -6.314 -10.624 0.882 1.00 91.69 115 VAL A O 1
ATOM 910 N N . ASN A 1 116 ? -4.507 -9.746 1.900 1.00 87.56 116 ASN A N 1
ATOM 911 C CA . ASN A 1 116 ? -5.099 -9.431 3.190 1.00 87.56 116 ASN A CA 1
ATOM 912 C C . ASN A 1 116 ? -5.996 -8.180 3.121 1.00 87.56 116 ASN A C 1
ATOM 914 O O . ASN A 1 116 ? -5.702 -7.224 2.404 1.00 87.56 116 ASN A O 1
ATOM 918 N N . VAL A 1 117 ? -7.065 -8.184 3.920 1.00 86.62 117 VAL A N 1
ATOM 919 C CA . VAL A 1 117 ? -7.751 -6.967 4.386 1.00 86.62 117 VAL A CA 1
ATOM 920 C C . VAL A 1 117 ? -7.198 -6.670 5.770 1.00 86.62 117 VAL A C 1
ATOM 922 O O . VAL A 1 117 ? -7.049 -7.603 6.563 1.00 86.62 117 VAL A O 1
ATOM 925 N N . VAL A 1 118 ? -6.903 -5.405 6.053 1.00 85.88 118 VAL A N 1
ATOM 926 C CA . VAL A 1 118 ? -6.364 -4.971 7.342 1.00 85.88 118 VAL A CA 1
ATOM 927 C C . VAL A 1 118 ? -7.489 -4.403 8.203 1.00 85.88 118 VAL A C 1
ATOM 929 O O . VAL A 1 118 ? -8.295 -3.588 7.741 1.00 85.88 118 VAL A O 1
ATOM 932 N N . ARG A 1 119 ? -7.552 -4.846 9.461 1.00 87.88 119 ARG A N 1
ATOM 933 C CA . ARG A 1 119 ? -8.607 -4.491 10.419 1.00 87.88 119 ARG A CA 1
ATOM 934 C C . ARG A 1 119 ? -8.058 -3.878 11.708 1.00 87.88 119 ARG A C 1
ATOM 936 O O . ARG A 1 119 ? -6.942 -4.210 12.093 1.00 87.88 119 ARG A O 1
ATOM 943 N N . PRO A 1 120 ? -8.833 -3.036 12.408 1.00 86.19 120 PRO A N 1
ATOM 944 C CA . PRO A 1 120 ? -8.486 -2.639 13.766 1.00 86.19 120 PRO A CA 1
ATOM 945 C C . PRO A 1 120 ? -8.456 -3.857 14.702 1.00 86.19 120 PRO A C 1
ATOM 947 O O . PRO A 1 120 ? -9.395 -4.654 14.715 1.00 86.19 120 PRO A O 1
ATOM 950 N N . ASP A 1 121 ? -7.413 -3.958 15.520 1.00 85.25 121 ASP A N 1
ATOM 951 C CA . ASP A 1 121 ? -7.345 -4.828 16.693 1.00 85.25 121 ASP A CA 1
ATOM 952 C C . ASP A 1 121 ? -7.080 -3.985 17.952 1.00 85.25 121 ASP A C 1
ATOM 954 O O . ASP A 1 121 ? -6.220 -3.103 17.980 1.00 85.25 121 ASP A O 1
ATOM 958 N N . SER A 1 122 ? -7.854 -4.255 19.001 1.00 85.38 122 SER A N 1
ATOM 959 C CA . SER A 1 122 ? -7.798 -3.583 20.298 1.00 85.38 122 SER A CA 1
ATOM 960 C C . SER A 1 122 ? -7.198 -4.454 21.409 1.00 85.38 122 SER A C 1
ATOM 962 O O . SER A 1 122 ? -7.161 -4.014 22.561 1.00 85.38 122 SER A O 1
ATOM 964 N N . THR A 1 123 ? -6.714 -5.665 21.104 1.00 84.00 123 THR A N 1
ATOM 965 C CA . THR A 1 123 ? -5.990 -6.516 22.064 1.00 84.00 123 THR A CA 1
ATOM 966 C C . THR A 1 123 ? -4.594 -5.974 22.395 1.00 84.00 123 THR A C 1
ATOM 968 O O . THR A 1 123 ? -4.053 -5.110 21.713 1.00 84.00 123 THR A O 1
ATOM 971 N N . SER A 1 124 ? -3.956 -6.528 23.431 1.00 77.25 124 SER A N 1
ATOM 972 C CA . SER A 1 124 ? -2.552 -6.251 23.778 1.00 77.25 124 SER A CA 1
ATOM 973 C C . SER A 1 124 ? -1.522 -6.910 22.844 1.00 77.25 124 SER A C 1
ATOM 975 O O . SER A 1 124 ? -0.332 -6.874 23.146 1.00 77.25 124 SER A O 1
ATOM 977 N N . PHE A 1 125 ? -1.959 -7.556 21.757 1.00 76.44 125 PHE A N 1
ATOM 978 C CA . PHE A 1 125 ? -1.113 -8.303 20.814 1.00 76.44 125 PHE A CA 1
ATOM 979 C C . PHE A 1 125 ? -1.293 -7.825 19.359 1.00 76.44 125 PHE A C 1
ATOM 981 O O . PHE A 1 125 ? -0.928 -8.531 18.425 1.00 76.44 125 PHE A O 1
ATOM 988 N N . CYS A 1 126 ? -1.858 -6.627 19.182 1.00 74.88 126 CYS A N 1
ATOM 989 C CA . CYS A 1 126 ? -2.327 -6.076 17.908 1.00 74.88 126 CYS A CA 1
ATOM 990 C C . CYS A 1 126 ? -1.236 -5.695 16.884 1.00 74.88 126 CYS A C 1
ATOM 992 O O . CYS A 1 126 ? -1.573 -5.441 15.726 1.00 74.88 126 CYS A O 1
ATOM 994 N N . ASP A 1 127 ? 0.044 -5.698 17.279 1.00 67.75 127 ASP A N 1
ATOM 995 C CA . ASP A 1 127 ? 1.214 -5.552 16.396 1.00 67.75 127 ASP A CA 1
ATOM 996 C C . ASP A 1 127 ? 2.113 -6.812 16.475 1.00 67.75 127 ASP A C 1
ATOM 998 O O . ASP A 1 127 ? 3.110 -6.835 17.207 1.00 67.75 127 ASP A O 1
ATOM 1002 N N . PRO A 1 128 ? 1.724 -7.918 15.808 1.00 57.91 128 PRO A N 1
ATOM 1003 C CA . PRO A 1 128 ? 2.539 -9.119 15.692 1.00 57.91 128 PRO A CA 1
ATOM 1004 C C . PRO A 1 128 ? 3.434 -9.028 14.445 1.00 57.91 128 PRO A C 1
ATOM 1006 O O . PRO A 1 128 ? 3.011 -9.391 13.345 1.00 57.91 128 PRO A O 1
ATOM 1009 N N . SER A 1 129 ? 4.674 -8.571 14.625 1.00 62.94 129 SER A N 1
ATOM 1010 C CA . SER A 1 129 ? 5.669 -8.424 13.549 1.00 62.94 129 SER A CA 1
ATOM 1011 C C . SER A 1 129 ? 6.049 -9.743 12.844 1.00 62.94 129 SER A C 1
ATOM 1013 O O . SER A 1 129 ? 5.906 -10.832 13.414 1.00 62.94 129 SER A O 1
ATOM 1015 N N . TRP A 1 130 ? 6.482 -9.643 11.576 1.00 60.91 130 TRP A N 1
ATOM 1016 C CA . TRP A 1 130 ? 6.570 -10.753 10.594 1.00 60.91 130 TRP A CA 1
ATOM 1017 C C . TRP A 1 130 ? 7.982 -11.145 10.096 1.00 60.91 130 TRP A C 1
ATOM 1019 O O . TRP A 1 130 ? 8.841 -10.263 9.875 1.00 60.91 130 TRP A O 1
#